Protein AF-A0A966NYG3-F1 (afdb_monomer_lite)

Foldseek 3Di:
DDDDAPQVVVVHDNPDDDDAFEQEDAQQDPVSLVVRVVCCVVVVGVYYDQDPPHNRSVVSVVD

pLDDT: mean 96.32, std 5.42, range [61.19, 98.56]

Structure (mmCIF, N/CA/C/O backbone):
data_AF-A0A966NYG3-F1
#
_entry.id   AF-A0A966NYG3-F1
#
loop_
_atom_site.group_PDB
_atom_site.id
_atom_site.type_symbol
_atom_site.label_atom_id
_atom_site.label_alt_id
_atom_site.label_comp_id
_atom_site.label_asym_id
_atom_site.label_entity_id
_atom_site.label_seq_id
_atom_site.pdbx_PDB_ins_code
_atom_site.Cartn_x
_atom_site.Cartn_y
_atom_site.Cartn_z
_atom_site.occupancy
_atom_site.B_iso_or_equiv
_atom_site.auth_seq_id
_atom_site.auth_comp_id
_atom_site.auth_asym_id
_atom_site.auth_atom_id
_atom_site.pdbx_PDB_model_num
ATOM 1 N N . MET A 1 1 ? -14.016 17.983 31.927 1.00 61.19 1 MET A N 1
ATOM 2 C CA . MET A 1 1 ? -14.182 16.734 31.150 1.00 61.19 1 MET A CA 1
ATOM 3 C C . MET A 1 1 ? -12.824 16.341 30.596 1.00 61.19 1 MET A C 1
ATOM 5 O O . MET A 1 1 ? -12.092 17.236 30.192 1.00 61.19 1 MET A O 1
ATOM 9 N N . ALA A 1 2 ? -12.463 15.056 30.634 1.00 77.56 2 ALA A N 1
ATOM 10 C CA . ALA A 1 2 ? -11.248 14.577 29.974 1.00 77.56 2 ALA A CA 1
ATOM 11 C C . ALA A 1 2 ? -11.418 14.681 28.451 1.00 77.56 2 ALA A C 1
ATOM 13 O O . ALA A 1 2 ? -12.527 14.504 27.945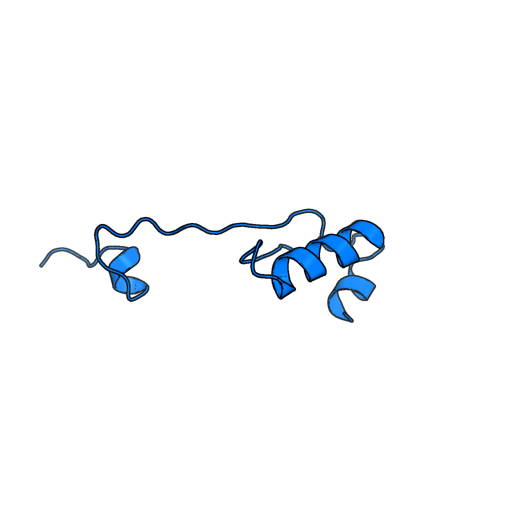 1.00 77.56 2 ALA A O 1
ATOM 14 N N . ALA A 1 3 ? -10.341 15.009 27.738 1.00 87.88 3 ALA A N 1
ATOM 15 C CA . ALA A 1 3 ? -10.366 15.004 26.282 1.00 87.88 3 ALA A CA 1
ATOM 16 C C . ALA A 1 3 ? -10.536 13.559 25.772 1.00 87.88 3 ALA A C 1
ATOM 18 O O . ALA A 1 3 ? -9.952 12.651 26.369 1.00 87.88 3 ALA A O 1
ATOM 19 N N . PRO A 1 4 ? -11.304 13.339 24.690 1.00 91.06 4 PRO A N 1
ATOM 20 C CA . PRO A 1 4 ? -11.444 12.015 24.096 1.00 91.06 4 PRO A CA 1
ATOM 21 C C . PRO A 1 4 ? -10.086 11.493 23.612 1.00 91.06 4 PRO A C 1
ATOM 23 O O . PRO A 1 4 ? -9.256 12.251 23.096 1.00 91.06 4 PRO A O 1
ATOM 26 N N . SER A 1 5 ? -9.869 10.189 23.768 1.00 94.81 5 SER A N 1
ATOM 27 C CA . SER A 1 5 ? -8.690 9.486 23.263 1.00 94.81 5 SER A CA 1
ATOM 28 C C . SER A 1 5 ? -8.601 9.555 21.734 1.00 94.81 5 SER A C 1
ATOM 30 O O . SER A 1 5 ? -9.576 9.853 21.038 1.00 94.81 5 SER A O 1
ATOM 32 N N . LEU A 1 6 ? -7.420 9.259 21.179 1.00 95.38 6 LEU A N 1
ATOM 33 C CA . LEU A 1 6 ? -7.254 9.173 19.725 1.00 95.38 6 LEU A CA 1
ATOM 34 C C . LEU A 1 6 ? -8.210 8.138 19.115 1.00 95.38 6 LEU A C 1
ATOM 36 O O . LEU A 1 6 ? -8.828 8.419 18.095 1.00 95.38 6 LEU A O 1
ATOM 40 N N . ASN A 1 7 ? -8.373 6.988 19.766 1.00 97.00 7 ASN A N 1
ATOM 41 C CA . ASN A 1 7 ? -9.277 5.940 19.308 1.00 97.00 7 ASN A CA 1
ATOM 42 C C . ASN A 1 7 ? -10.725 6.430 19.233 1.00 97.00 7 ASN A C 1
ATOM 44 O O . ASN A 1 7 ? -11.366 6.269 18.200 1.00 97.00 7 ASN A O 1
ATOM 48 N N . GLU A 1 8 ? -11.214 7.102 20.278 1.00 97.06 8 GLU A N 1
ATOM 49 C CA . GLU A 1 8 ? -12.576 7.654 20.295 1.00 97.06 8 GLU A CA 1
ATOM 50 C C . GLU A 1 8 ? -12.768 8.719 19.213 1.00 97.06 8 GLU A C 1
ATOM 52 O O . GLU A 1 8 ? -13.800 8.752 18.547 1.00 97.06 8 GLU A O 1
AT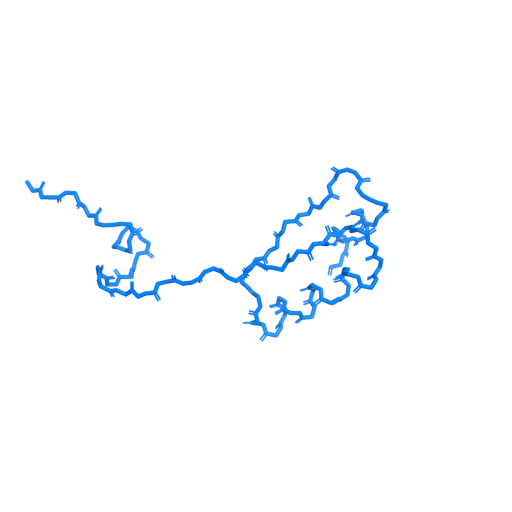OM 57 N N . ARG A 1 9 ? -11.749 9.553 18.965 1.00 96.44 9 ARG A N 1
ATOM 58 C CA . ARG A 1 9 ? -11.765 10.527 17.859 1.00 96.44 9 ARG A CA 1
ATOM 59 C C . ARG A 1 9 ? -11.812 9.867 16.478 1.00 96.44 9 ARG A C 1
ATOM 61 O O . ARG A 1 9 ? -12.284 10.496 15.538 1.00 96.44 9 ARG A O 1
ATOM 68 N N . LEU A 1 10 ? -11.314 8.638 16.358 1.00 95.94 10 LEU A N 1
ATOM 69 C CA . LEU A 1 10 ? -11.350 7.827 15.140 1.00 95.94 10 LEU A CA 1
ATOM 70 C C . LEU A 1 10 ? -12.601 6.927 15.059 1.00 95.94 10 LEU A C 1
ATOM 72 O O . LEU A 1 10 ? -12.757 6.212 14.076 1.00 95.94 10 LEU A O 1
ATOM 76 N N . GLY A 1 11 ? -13.502 6.971 16.051 1.00 97.19 11 GLY A N 1
ATOM 77 C CA . GLY A 1 11 ? -14.734 6.171 16.080 1.00 97.19 11 GLY A CA 1
ATOM 78 C C . GLY A 1 11 ? -14.587 4.764 16.676 1.00 97.19 11 GLY A C 1
ATOM 79 O O . GLY A 1 11 ? -15.472 3.932 16.489 1.00 97.19 11 GLY A O 1
ATOM 80 N N . HIS A 1 12 ? -13.495 4.495 17.393 1.00 97.25 12 HIS A N 1
ATOM 81 C CA . HIS A 1 12 ? -13.205 3.219 18.056 1.00 97.25 12 HIS A CA 1
ATOM 82 C C . HIS A 1 12 ? -13.395 3.302 19.576 1.00 97.25 12 HIS A C 1
ATOM 84 O O . HIS A 1 12 ? -13.469 4.392 20.148 1.00 97.25 12 HIS A O 1
ATOM 90 N N . ALA A 1 13 ? -13.435 2.154 20.259 1.00 97.25 13 ALA A N 1
ATOM 91 C CA . ALA A 1 13 ? -13.455 2.141 21.716 1.00 97.25 13 ALA A CA 1
ATOM 92 C C . ALA A 1 13 ? -12.104 2.637 22.279 1.00 97.25 13 ALA A C 1
ATOM 94 O O . ALA A 1 13 ? -11.046 2.390 21.689 1.00 97.25 13 ALA A O 1
ATOM 95 N N . PRO A 1 14 ? -12.087 3.292 23.455 1.00 96.44 14 PRO A N 1
ATOM 96 C CA . PRO A 1 14 ? -10.862 3.855 24.034 1.00 96.44 14 PRO A CA 1
ATOM 97 C C . PRO A 1 14 ? -9.769 2.808 24.299 1.00 96.44 14 PRO A C 1
ATOM 99 O O . PRO A 1 14 ? -8.589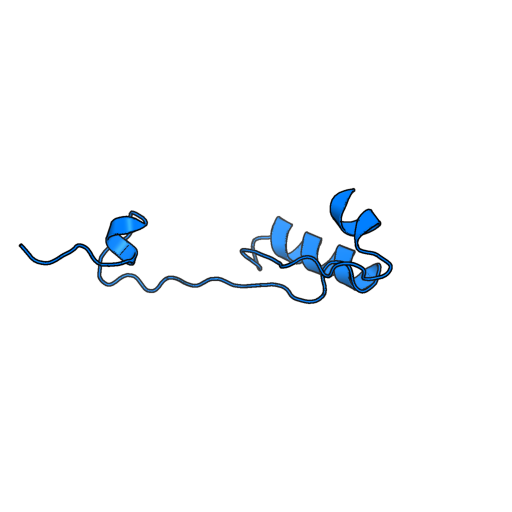 3.146 24.332 1.00 96.44 14 PRO A O 1
ATOM 102 N N . SER A 1 15 ? -10.149 1.539 24.468 1.00 95.81 15 SER A N 1
ATOM 103 C CA . SER A 1 15 ? -9.242 0.414 24.715 1.00 95.81 15 SER A CA 1
ATOM 104 C C . SER A 1 15 ? -8.902 -0.421 23.475 1.00 95.81 15 SER A C 1
ATOM 106 O O . SER A 1 15 ? -8.161 -1.398 23.605 1.00 95.81 15 SER A O 1
ATOM 108 N N . ASP A 1 16 ? -9.439 -0.088 22.297 1.00 97.69 16 ASP A N 1
ATOM 109 C CA . ASP A 1 16 ? -9.139 -0.835 21.072 1.00 97.69 16 ASP A CA 1
ATOM 110 C C . ASP A 1 16 ? -7.651 -0.731 20.709 1.00 97.69 16 ASP A C 1
ATOM 112 O O . ASP A 1 16 ? -7.008 0.311 20.854 1.00 97.69 16 ASP A O 1
ATOM 116 N N . LYS A 1 17 ? -7.080 -1.826 20.204 1.00 96.50 17 LYS A N 1
ATOM 117 C CA . LYS A 1 17 ? -5.729 -1.820 19.633 1.00 96.50 17 LYS A CA 1
ATOM 118 C C . LYS A 1 17 ? -5.845 -1.653 18.128 1.00 96.50 17 LYS A C 1
ATOM 120 O O . LYS A 1 17 ? -6.244 -2.582 17.432 1.00 96.50 17 LYS A O 1
ATOM 125 N N . LEU A 1 18 ? -5.496 -0.469 17.644 1.00 96.50 18 LEU A N 1
ATOM 126 C CA . LEU A 1 18 ? -5.519 -0.141 16.223 1.00 96.50 18 LEU A CA 1
ATOM 127 C C . LEU A 1 18 ? -4.132 -0.372 15.620 1.00 96.50 18 LEU A C 1
ATOM 129 O O . LEU A 1 18 ? -3.118 -0.085 16.257 1.00 96.50 18 LEU A O 1
ATOM 133 N N . VAL A 1 19 ? -4.088 -0.892 14.394 1.00 96.31 19 VAL A N 1
ATOM 134 C CA . VAL A 1 19 ? -2.845 -1.161 13.666 1.00 96.31 19 VAL A CA 1
ATOM 135 C C . VAL A 1 19 ? -2.915 -0.548 12.275 1.00 96.31 19 VAL A C 1
ATOM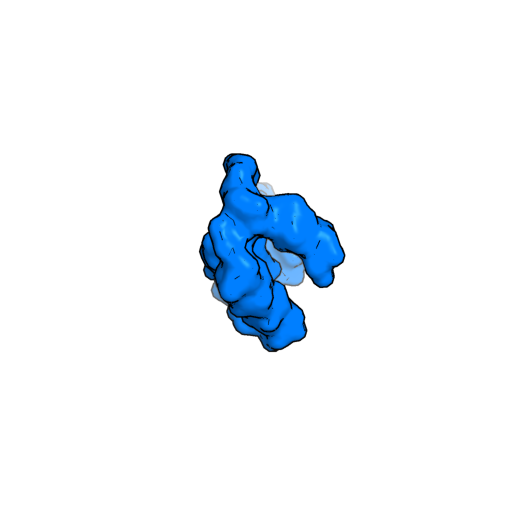 137 O O . VAL A 1 19 ? -3.930 -0.650 11.590 1.00 96.31 19 VAL A O 1
ATOM 140 N N . ILE A 1 20 ? -1.817 0.085 11.871 1.00 96.94 20 ILE A N 1
ATOM 141 C CA . ILE A 1 20 ? -1.583 0.536 10.502 1.00 96.94 20 ILE A CA 1
ATOM 142 C C . ILE A 1 20 ? -0.471 -0.350 9.951 1.00 96.94 20 ILE A C 1
ATOM 144 O O . ILE A 1 20 ? 0.635 -0.361 10.491 1.00 96.94 20 ILE A O 1
ATOM 148 N N . ILE A 1 21 ? -0.772 -1.103 8.898 1.00 97.94 21 ILE A N 1
ATOM 149 C CA . ILE A 1 21 ? 0.201 -1.930 8.188 1.00 97.94 21 ILE A CA 1
ATOM 150 C C . ILE A 1 21 ? 0.585 -1.174 6.918 1.00 97.94 21 ILE A C 1
ATOM 152 O O . ILE A 1 21 ? -0.211 -1.080 5.983 1.00 97.94 21 ILE A O 1
ATOM 156 N N . SER A 1 22 ? 1.789 -0.607 6.901 1.00 97.81 22 SER A N 1
ATOM 157 C CA . SER A 1 22 ? 2.326 0.080 5.725 1.00 97.81 22 SER A CA 1
ATOM 158 C C . SER A 1 22 ? 3.148 -0.882 4.875 1.00 97.81 22 SER A C 1
ATOM 160 O O . SER A 1 22 ? 3.984 -1.612 5.407 1.00 97.81 22 SER A O 1
ATOM 162 N N . CYS A 1 23 ? 2.932 -0.855 3.563 1.00 97.50 23 CYS A N 1
ATOM 163 C CA . CYS A 1 23 ? 3.812 -1.488 2.588 1.00 97.50 23 CYS A CA 1
ATOM 164 C C . CYS A 1 23 ? 4.811 -0.456 2.042 1.00 97.50 23 CYS A C 1
ATOM 166 O O . CYS A 1 23 ? 4.402 0.602 1.558 1.00 97.50 23 CYS A O 1
ATOM 168 N N . ASP A 1 24 ? 6.102 -0.779 2.110 1.00 97.38 24 ASP A N 1
ATOM 169 C CA . ASP A 1 24 ? 7.191 0.081 1.632 1.00 97.38 24 ASP A CA 1
ATOM 170 C C . ASP A 1 24 ? 7.519 -0.138 0.145 1.00 97.38 24 ASP A C 1
ATOM 172 O O . ASP A 1 24 ? 7.048 -1.084 -0.488 1.00 97.38 24 ASP A O 1
ATOM 176 N N . ASP A 1 25 ? 8.339 0.766 -0.396 1.00 97.94 25 ASP A N 1
ATOM 177 C CA . ASP A 1 25 ? 8.935 0.732 -1.741 1.00 97.94 25 ASP A CA 1
ATOM 178 C C . ASP A 1 25 ? 7.993 0.959 -2.934 1.00 97.94 25 ASP A C 1
ATOM 180 O O . ASP A 1 25 ? 8.382 0.760 -4.092 1.00 97.94 25 ASP A O 1
ATOM 184 N N . LEU A 1 26 ? 6.775 1.462 -2.705 1.00 98.56 26 LEU A N 1
ATOM 185 C CA . LEU A 1 26 ? 5.912 1.891 -3.807 1.00 98.56 26 LEU A CA 1
ATOM 186 C C . LEU A 1 26 ? 6.611 2.991 -4.625 1.00 98.56 26 LEU A C 1
ATOM 188 O O . LEU A 1 26 ? 6.949 4.059 -4.117 1.00 98.56 26 LEU A O 1
ATOM 192 N N . GLY A 1 27 ? 6.810 2.740 -5.914 1.00 98.56 27 GLY A N 1
ATOM 193 C CA . GLY A 1 27 ? 7.498 3.615 -6.860 1.00 98.56 27 GLY A CA 1
ATOM 194 C C . GLY A 1 27 ? 8.977 3.285 -7.087 1.00 98.56 27 GLY A C 1
ATOM 195 O O . GLY A 1 27 ? 9.565 3.828 -8.026 1.00 98.56 27 GLY A O 1
ATOM 196 N N . ALA A 1 28 ? 9.591 2.397 -6.295 1.00 98.31 28 ALA A N 1
ATOM 197 C CA . ALA A 1 28 ? 11.016 2.073 -6.407 1.00 98.31 28 ALA A CA 1
ATOM 198 C C . ALA A 1 28 ? 11.353 1.330 -7.713 1.00 98.31 28 ALA A C 1
ATOM 200 O O . ALA A 1 28 ? 12.237 1.737 -8.469 1.00 98.31 28 ALA A O 1
ATOM 201 N N . PHE A 1 29 ? 10.626 0.246 -7.992 1.00 98.38 29 PHE A N 1
ATOM 202 C CA . PHE A 1 29 ? 10.761 -0.586 -9.188 1.00 98.38 29 PHE A CA 1
ATOM 203 C C . PHE A 1 29 ? 9.449 -1.322 -9.490 1.00 98.38 29 PHE A C 1
ATOM 205 O O . PHE A 1 29 ? 8.614 -1.497 -8.605 1.00 98.38 29 PHE A O 1
ATOM 212 N N . GLN A 1 30 ? 9.266 -1.790 -10.729 1.00 97.94 30 GLN A N 1
ATOM 213 C CA . GLN A 1 30 ? 8.010 -2.411 -11.179 1.00 97.94 30 GLN A CA 1
ATOM 214 C C . GLN A 1 30 ? 7.513 -3.540 -10.257 1.00 97.94 30 GLN A C 1
ATOM 216 O O . GLN A 1 30 ? 6.330 -3.602 -9.927 1.00 97.94 30 GLN A O 1
ATOM 221 N N . ALA A 1 31 ? 8.409 -4.436 -9.830 1.00 98.44 31 ALA A N 1
ATOM 222 C CA . ALA A 1 31 ? 8.032 -5.556 -8.971 1.00 98.44 31 ALA A CA 1
ATOM 223 C C . ALA A 1 31 ? 7.560 -5.096 -7.579 1.00 98.44 31 ALA A C 1
ATOM 225 O O . ALA A 1 31 ? 6.629 -5.691 -7.039 1.00 98.44 31 ALA A O 1
ATOM 226 N N . ALA A 1 32 ? 8.136 -4.018 -7.030 1.00 98.31 32 ALA A N 1
ATOM 227 C CA . ALA A 1 32 ? 7.655 -3.421 -5.787 1.00 98.31 32 ALA A CA 1
ATOM 228 C C . ALA A 1 32 ? 6.246 -2.852 -5.971 1.00 98.31 32 ALA A C 1
ATOM 230 O O . ALA A 1 32 ? 5.368 -3.178 -5.180 1.00 98.31 32 ALA A O 1
ATOM 231 N N . ASN A 1 33 ? 5.984 -2.106 -7.053 1.00 98.56 33 ASN A N 1
ATOM 232 C CA . ASN A 1 33 ? 4.638 -1.595 -7.345 1.00 98.56 33 ASN A CA 1
ATOM 233 C C . ASN A 1 33 ? 3.605 -2.727 -7.367 1.00 98.56 33 ASN A C 1
ATOM 235 O O . ASN A 1 33 ? 2.600 -2.663 -6.661 1.00 98.56 33 ASN A O 1
ATOM 239 N N . ALA A 1 34 ? 3.880 -3.792 -8.125 1.00 98.50 34 ALA A N 1
ATOM 240 C CA . ALA A 1 34 ? 2.985 -4.940 -8.221 1.00 98.50 34 ALA A CA 1
ATOM 241 C C . ALA A 1 34 ? 2.724 -5.594 -6.852 1.00 98.50 34 ALA A C 1
ATOM 243 O O . ALA A 1 34 ? 1.571 -5.872 -6.520 1.00 98.50 34 ALA A O 1
ATOM 244 N N . GLY A 1 35 ? 3.771 -5.803 -6.046 1.00 98.38 35 GLY A N 1
ATOM 245 C CA . GLY A 1 35 ? 3.657 -6.404 -4.716 1.00 98.38 35 GLY A CA 1
ATOM 246 C C . GLY A 1 35 ? 2.892 -5.531 -3.720 1.00 98.38 35 GLY A C 1
ATOM 247 O O . GLY A 1 35 ? 2.006 -6.026 -3.025 1.00 98.38 35 GLY A O 1
ATOM 248 N N . VAL A 1 36 ? 3.177 -4.227 -3.688 1.00 98.56 36 VAL A N 1
ATOM 249 C CA . VAL A 1 36 ? 2.473 -3.275 -2.818 1.00 98.56 36 VAL A CA 1
ATOM 250 C C . VAL A 1 36 ? 0.990 -3.213 -3.179 1.00 98.56 36 VAL A C 1
ATOM 252 O O . VAL A 1 36 ? 0.139 -3.324 -2.298 1.00 98.56 36 VAL A O 1
ATOM 255 N N . TYR A 1 37 ? 0.653 -3.104 -4.466 1.00 98.38 37 TYR A N 1
ATOM 256 C CA . TYR A 1 37 ? -0.745 -3.087 -4.898 1.00 98.38 37 TYR A CA 1
ATOM 257 C C . TYR A 1 37 ? -1.476 -4.397 -4.606 1.00 98.38 37 TYR A C 1
ATOM 259 O O . TYR A 1 37 ? -2.647 -4.362 -4.231 1.00 98.38 37 TYR A O 1
ATOM 267 N N . ASP A 1 38 ? -0.816 -5.546 -4.749 1.00 98.38 38 ASP A N 1
ATOM 268 C CA . ASP A 1 38 ? -1.391 -6.836 -4.366 1.00 98.38 38 ASP A CA 1
ATOM 269 C C . ASP A 1 38 ? -1.685 -6.896 -2.857 1.00 98.38 38 ASP A C 1
ATOM 271 O O . ASP A 1 38 ? -2.797 -7.254 -2.461 1.00 98.38 38 ASP A O 1
ATOM 275 N N . ALA A 1 39 ? -0.740 -6.458 -2.015 1.00 98.31 39 ALA A N 1
ATOM 276 C CA . ALA A 1 39 ? -0.913 -6.401 -0.564 1.00 98.31 39 ALA A CA 1
ATOM 277 C C . ALA A 1 39 ? -2.057 -5.465 -0.142 1.00 98.31 39 ALA A C 1
ATOM 279 O O . ALA A 1 39 ? -2.850 -5.826 0.731 1.00 98.31 39 ALA A O 1
ATOM 280 N N . LEU A 1 40 ? -2.181 -4.297 -0.782 1.00 97.88 40 LEU A N 1
ATOM 281 C CA . LEU A 1 40 ? -3.276 -3.352 -0.547 1.00 97.88 40 LEU A CA 1
ATOM 282 C C . LEU A 1 40 ? -4.629 -3.928 -0.990 1.00 97.88 40 LEU A C 1
ATOM 284 O O . LEU A 1 40 ? -5.596 -3.893 -0.234 1.00 97.88 40 LEU A O 1
ATOM 288 N N . ARG A 1 41 ? -4.711 -4.507 -2.196 1.00 97.38 41 ARG A N 1
ATOM 289 C CA . ARG A 1 41 ? -5.964 -5.052 -2.758 1.00 97.38 41 ARG A CA 1
ATOM 290 C C . ARG A 1 41 ? -6.465 -6.283 -2.004 1.00 97.38 41 ARG A C 1
ATOM 292 O O . ARG A 1 41 ? -7.672 -6.480 -1.901 1.00 97.38 41 ARG A O 1
ATOM 299 N N . LYS A 1 42 ? -5.558 -7.098 -1.461 1.00 98.12 42 LYS A N 1
ATOM 300 C CA . LYS A 1 42 ? -5.896 -8.239 -0.595 1.00 98.12 42 LYS A CA 1
ATOM 301 C C . LYS A 1 42 ? -6.171 -7.838 0.858 1.00 98.12 42 LYS A C 1
ATOM 303 O O . LYS A 1 42 ? -6.570 -8.693 1.642 1.00 98.12 42 LYS A O 1
ATOM 308 N N . GLY A 1 43 ? -5.953 -6.571 1.223 1.00 96.31 43 GLY A N 1
ATOM 309 C CA . GLY A 1 43 ? -6.156 -6.062 2.580 1.00 96.31 43 GLY A CA 1
ATOM 310 C C . GLY A 1 43 ? -5.099 -6.512 3.593 1.00 96.31 43 GLY A C 1
ATOM 311 O O . GLY A 1 43 ? -5.340 -6.431 4.793 1.00 96.31 43 GLY A O 1
ATOM 312 N N . VAL A 1 44 ? -3.939 -6.996 3.133 1.00 97.12 44 VAL A N 1
ATOM 313 C CA . VAL A 1 44 ? -2.798 -7.328 4.005 1.00 97.12 44 VAL A CA 1
ATOM 314 C C . VAL A 1 44 ? -2.137 -6.047 4.514 1.00 97.12 44 VAL A C 1
ATOM 316 O O . VAL A 1 44 ? -1.806 -5.951 5.692 1.00 97.12 44 VAL A O 1
ATOM 319 N N . ALA A 1 45 ? -1.971 -5.060 3.631 1.00 97.81 45 ALA A N 1
ATOM 320 C CA . ALA A 1 45 ? -1.533 -3.716 3.983 1.00 97.81 45 ALA A CA 1
ATOM 321 C C . ALA A 1 45 ? -2.733 -2.764 4.032 1.00 97.81 45 ALA A C 1
ATOM 323 O O . ALA A 1 45 ? -3.679 -2.889 3.256 1.00 97.81 45 ALA A O 1
ATOM 324 N N . THR A 1 46 ? -2.674 -1.785 4.929 1.00 97.69 46 THR A N 1
ATOM 325 C CA . THR A 1 46 ? -3.691 -0.737 5.080 1.00 97.69 46 THR A CA 1
ATOM 326 C C . THR A 1 46 ? -3.304 0.557 4.371 1.00 97.69 46 THR A C 1
ATOM 328 O O . THR A 1 46 ? -4.164 1.391 4.104 1.00 97.69 46 THR A O 1
ATOM 331 N N . CYS A 1 47 ? -2.013 0.764 4.104 1.00 98.00 47 CYS A N 1
ATOM 3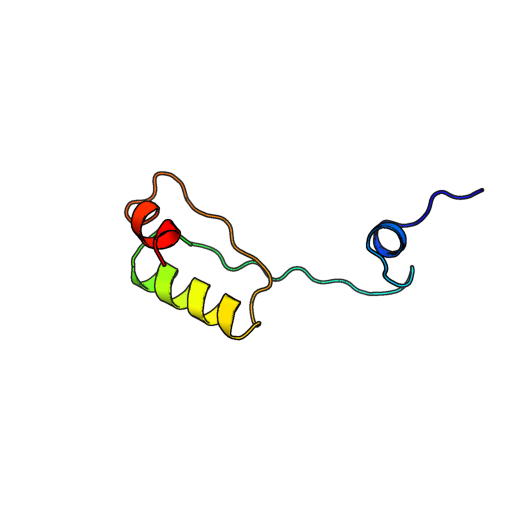32 C CA . CYS A 1 47 ? -1.506 1.932 3.391 1.00 98.00 47 CYS A CA 1
ATOM 333 C C . CYS A 1 47 ? -0.124 1.668 2.771 1.00 98.00 47 CYS A C 1
ATOM 335 O O . CYS A 1 47 ? 0.480 0.616 2.974 1.00 98.00 47 CYS A O 1
ATOM 337 N N . ALA A 1 48 ? 0.358 2.640 2.000 1.00 98.25 48 ALA A N 1
ATOM 338 C CA . ALA A 1 48 ? 1.715 2.703 1.475 1.00 98.25 48 ALA A CA 1
ATOM 339 C C . ALA A 1 48 ? 2.119 4.174 1.291 1.00 98.25 48 ALA A C 1
ATOM 341 O O . ALA A 1 48 ? 1.253 5.054 1.227 1.00 98.25 48 ALA A O 1
ATOM 342 N N . SER A 1 49 ? 3.420 4.439 1.173 1.00 98.19 49 SER A N 1
ATOM 343 C CA . SER A 1 49 ? 3.948 5.754 0.793 1.00 98.19 49 SER A CA 1
ATOM 344 C C . SER A 1 49 ? 4.626 5.682 -0.573 1.00 98.19 49 SER A C 1
ATOM 346 O O . SER A 1 49 ? 5.343 4.730 -0.864 1.00 98.19 49 SER A O 1
ATOM 348 N N . LEU A 1 50 ? 4.369 6.672 -1.431 1.00 98.25 50 LEU A N 1
ATOM 349 C CA . LEU A 1 50 ? 4.949 6.730 -2.770 1.00 98.25 50 LEU A CA 1
ATOM 350 C C . LEU A 1 50 ? 6.320 7.410 -2.731 1.00 98.25 50 LEU A C 1
ATOM 352 O O . LEU A 1 50 ? 6.436 8.575 -2.345 1.00 98.25 50 LEU A O 1
ATOM 356 N N . MET A 1 51 ? 7.344 6.718 -3.216 1.00 98.31 51 MET A N 1
ATOM 357 C CA . MET A 1 51 ? 8.689 7.262 -3.347 1.00 98.31 51 MET A CA 1
ATOM 358 C C . MET A 1 51 ? 8.795 8.168 -4.576 1.00 98.31 51 MET A C 1
ATOM 360 O O . MET A 1 51 ? 8.858 7.703 -5.709 1.00 98.31 51 MET A O 1
ATOM 364 N N . VAL A 1 52 ? 8.888 9.480 -4.370 1.00 97.69 52 VAL A N 1
ATOM 365 C CA . VAL A 1 52 ? 9.150 10.457 -5.440 1.00 97.69 52 VAL A CA 1
ATOM 366 C C . VAL A 1 52 ? 10.573 11.013 -5.270 1.00 97.69 52 VAL A C 1
ATOM 368 O O . VAL A 1 52 ? 10.913 11.416 -4.159 1.00 97.69 52 VAL A O 1
ATOM 371 N N . PRO A 1 53 ? 11.416 11.067 -6.323 1.00 96.94 53 PRO A N 1
ATOM 372 C CA . PRO A 1 53 ? 11.127 10.803 -7.735 1.00 96.94 53 PRO A CA 1
ATOM 373 C C . PRO A 1 53 ? 11.594 9.408 -8.193 1.00 96.94 53 PRO A C 1
ATOM 375 O O . PRO A 1 53 ? 12.289 9.304 -9.203 1.00 96.94 53 PRO A O 1
ATOM 378 N N . ALA A 1 54 ? 11.280 8.338 -7.455 1.00 97.94 54 ALA A N 1
ATOM 379 C CA . ALA A 1 54 ? 11.791 7.015 -7.801 1.00 97.94 54 ALA A CA 1
ATOM 380 C C . ALA A 1 54 ? 11.372 6.594 -9.231 1.00 97.94 54 ALA A C 1
ATOM 382 O O . ALA A 1 54 ? 10.329 7.042 -9.723 1.00 97.94 54 ALA A O 1
ATOM 383 N N . PRO A 1 55 ? 12.177 5.770 -9.933 1.00 98.19 55 PRO A N 1
ATOM 384 C CA . PRO A 1 55 ? 12.035 5.584 -11.380 1.00 98.19 55 PRO A CA 1
ATOM 385 C C . PRO A 1 55 ? 10.657 5.076 -11.824 1.00 98.19 55 PRO A C 1
ATOM 387 O O . PRO A 1 55 ? 10.219 5.377 -12.932 1.00 98.19 55 PRO A O 1
ATOM 390 N N . TRP A 1 56 ? 9.959 4.347 -10.951 1.00 98.50 56 TRP A N 1
ATOM 391 C CA . TRP A 1 56 ? 8.644 3.759 -11.204 1.00 98.50 56 TRP A CA 1
ATOM 392 C C . TRP A 1 56 ? 7.506 4.480 -10.466 1.00 98.50 56 TRP A C 1
ATOM 394 O O . TRP A 1 56 ? 6.393 3.964 -10.390 1.00 98.50 56 TRP A O 1
ATOM 404 N N . ALA A 1 57 ? 7.738 5.692 -9.952 1.00 98.50 57 ALA A N 1
ATOM 405 C CA . ALA A 1 57 ? 6.722 6.457 -9.228 1.00 98.50 57 ALA A CA 1
ATOM 406 C C . ALA A 1 57 ? 5.526 6.846 -10.110 1.00 98.50 57 ALA A C 1
ATOM 408 O O . ALA A 1 57 ? 4.380 6.796 -9.673 1.00 98.50 57 ALA A O 1
ATOM 409 N N . ARG A 1 58 ? 5.778 7.219 -11.373 1.00 98.25 58 ARG A N 1
ATOM 410 C CA . ARG A 1 58 ? 4.704 7.549 -12.328 1.00 98.25 58 ARG A CA 1
ATOM 411 C C . ARG A 1 58 ? 3.862 6.336 -12.698 1.00 98.25 58 ARG A C 1
ATOM 413 O O . ARG A 1 58 ? 2.656 6.472 -12.847 1.00 98.25 58 ARG A O 1
ATOM 420 N N . ASP A 1 59 ? 4.511 5.186 -12.847 1.00 98.25 59 ASP A N 1
ATOM 421 C CA . ASP A 1 59 ? 3.838 3.914 -13.094 1.00 98.25 59 ASP A CA 1
ATOM 422 C C . ASP A 1 59 ? 2.962 3.526 -11.899 1.00 98.25 59 ASP A C 1
ATOM 424 O O . ASP A 1 59 ? 1.784 3.251 -12.092 1.00 98.25 59 ASP A O 1
ATOM 428 N N . ALA A 1 60 ? 3.483 3.643 -10.670 1.00 98.00 60 ALA A N 1
ATOM 429 C CA . ALA A 1 60 ? 2.703 3.410 -9.458 1.00 98.00 60 ALA A CA 1
ATOM 430 C C . ALA A 1 60 ? 1.419 4.253 -9.447 1.00 98.00 60 ALA A C 1
ATOM 432 O O . ALA A 1 60 ? 0.345 3.707 -9.270 1.00 98.00 60 ALA A O 1
ATOM 433 N N . VAL A 1 61 ? 1.494 5.559 -9.724 1.00 97.31 61 VAL A N 1
ATOM 434 C CA . VAL A 1 61 ? 0.307 6.442 -9.752 1.00 97.31 61 VAL A CA 1
ATOM 435 C C . VAL A 1 61 ? -0.728 6.048 -10.822 1.00 97.31 61 VAL A C 1
ATOM 437 O O . VAL A 1 61 ? -1.898 6.395 -10.684 1.00 97.31 61 VAL A O 1
ATOM 440 N N . ALA A 1 62 ? -0.323 5.352 -11.887 1.00 96.12 62 ALA A N 1
ATOM 441 C CA . ALA A 1 62 ? -1.208 4.954 -12.984 1.00 96.12 62 ALA A CA 1
ATOM 442 C C . ALA A 1 62 ? -1.890 3.581 -12.787 1.00 96.12 62 ALA A C 1
ATOM 444 O O . ALA A 1 62 ? -2.779 3.245 -13.573 1.00 96.12 62 ALA A O 1
ATOM 445 N N . MET A 1 63 ? -1.470 2.796 -11.785 1.00 91.06 63 MET A N 1
ATOM 4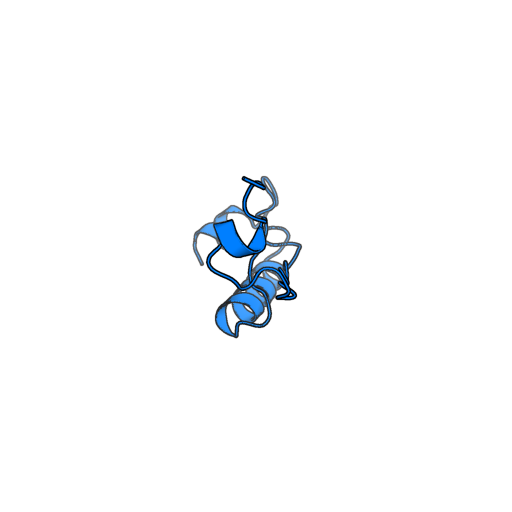46 C CA . MET A 1 63 ? -2.009 1.467 -11.434 1.00 91.06 63 MET A CA 1
ATOM 447 C C . MET A 1 63 ? -3.200 1.526 -10.478 1.00 91.06 63 MET A C 1
ATOM 449 O O . MET A 1 63 ? -4.032 0.586 -10.553 1.00 91.06 63 MET A O 1
#

Secondary structure (DSSP, 8-state):
-PPPPHHHHTTS-TT------EEEEETT-HHHHHHHHHHHHTTS-SEEEE-TT-TTHHHHHH-

Radius of gyration: 16.05 Å; chains: 1; bounding box: 27×25×44 Å

Sequence (63 aa):
MAAPSLNERLGHAPSDKLVIISCDDLGAFQAANAGVYDALRKGVATCASLMVPAPWARDAVAM